Protein AF-A0A7X1Y377-F1 (afdb_monomer_lite)

Organism: NCBI:txid1608996

Secondary structure (DSSP, 8-state):
---HHHHHHHHHHHHHHHHHHTT--GGG----EE-TT--HHHHHHHHHTT--EEE-S-HHHHHHHHHHTTTS--EEE-

Foldseek 3Di:
DAALLNVVVVVLVVLVVVCVVVVHDSVVDDDEAEQEPHDLVSVVSNVVSPDQHYEYPDPVRVVVSCVVCVVPNHHYHD

pLDDT: mean 94.54, std 5.13, range [55.31, 97.31]

Radius of gyration: 13.65 Å; chains: 1; bounding box: 25×28×40 Å

Sequence (78 aa):
MSTIAGNIARVEARIRAAALAVQREVTSIHLLAVSKTKPAGALREAHAAGIRDFGENYLQEARAKQLELADLPLCWYF

Structure (mmCIF, N/CA/C/O backbone):
data_AF-A0A7X1Y377-F1
#
_entry.id   AF-A0A7X1Y377-F1
#
loop_
_atom_site.group_PDB
_atom_site.id
_atom_site.type_symbol
_atom_site.label_atom_id
_atom_site.label_alt_id
_atom_site.label_comp_id
_atom_site.label_asym_id
_atom_site.label_entity_id
_atom_site.label_seq_id
_atom_site.pdbx_PDB_ins_code
_atom_site.Cartn_x
_atom_site.Cartn_y
_atom_site.Cartn_z
_atom_site.occupancy
_atom_site.B_iso_or_equiv
_atom_site.auth_seq_id
_atom_site.auth_comp_id
_atom_site.auth_asym_id
_atom_site.auth_atom_id
_atom_site.pdbx_PDB_model_num
ATOM 1 N N . MET A 1 1 ? 8.832 -16.607 6.974 1.00 55.31 1 MET A N 1
ATOM 2 C CA . MET A 1 1 ? 8.863 -15.460 6.036 1.00 55.31 1 MET A CA 1
ATOM 3 C C . MET A 1 1 ? 7.571 -14.678 6.216 1.00 55.31 1 MET A C 1
ATOM 5 O O . MET A 1 1 ? 6.538 -15.327 6.307 1.00 55.31 1 MET A O 1
ATOM 9 N N . SER A 1 2 ? 7.600 -13.347 6.356 1.00 80.00 2 SER A N 1
ATOM 10 C CA . SER A 1 2 ? 6.353 -12.568 6.439 1.00 80.00 2 SER A CA 1
ATOM 11 C C . SER A 1 2 ? 5.911 -12.127 5.045 1.00 80.00 2 SER A C 1
ATOM 13 O O . SER A 1 2 ? 6.736 -11.730 4.226 1.00 80.00 2 SER A O 1
ATOM 15 N N . THR A 1 3 ? 4.615 -12.240 4.768 1.00 94.12 3 THR A N 1
ATOM 16 C CA . THR A 1 3 ? 4.005 -11.796 3.510 1.00 94.12 3 THR A CA 1
ATOM 17 C C . THR A 1 3 ? 3.597 -10.328 3.613 1.00 94.12 3 THR A C 1
ATOM 19 O O . THR A 1 3 ? 3.436 -9.802 4.720 1.00 94.12 3 THR A O 1
ATOM 22 N N . ILE A 1 4 ? 3.395 -9.658 2.475 1.00 95.06 4 ILE A N 1
ATOM 23 C CA . ILE A 1 4 ? 2.867 -8.285 2.448 1.00 95.06 4 ILE A CA 1
ATOM 24 C C . ILE A 1 4 ? 1.522 -8.224 3.184 1.00 95.06 4 ILE A C 1
ATOM 26 O O . ILE A 1 4 ? 1.366 -7.416 4.098 1.00 95.06 4 ILE A O 1
ATOM 30 N N . ALA A 1 5 ? 0.617 -9.162 2.895 1.00 95.38 5 ALA A N 1
ATOM 31 C CA . ALA A 1 5 ? -0.665 -9.287 3.587 1.00 95.38 5 ALA A CA 1
ATOM 32 C C . ALA A 1 5 ? -0.515 -9.470 5.110 1.00 95.38 5 ALA A C 1
ATOM 34 O O . ALA A 1 5 ? -1.176 -8.785 5.887 1.00 95.38 5 ALA A O 1
ATOM 35 N N . GLY A 1 6 ? 0.399 -10.337 5.563 1.00 96.25 6 GLY A N 1
ATOM 36 C CA . GLY A 1 6 ? 0.640 -10.547 6.995 1.00 96.25 6 GLY A CA 1
ATOM 37 C C . GLY A 1 6 ? 1.223 -9.313 7.690 1.00 96.25 6 GLY A C 1
ATOM 38 O O . GLY A 1 6 ? 0.901 -9.026 8.845 1.00 96.25 6 GLY A O 1
ATOM 39 N N . ASN A 1 7 ? 2.061 -8.547 6.987 1.00 96.19 7 ASN A N 1
ATOM 40 C CA . ASN A 1 7 ? 2.582 -7.282 7.497 1.00 96.19 7 ASN A CA 1
ATOM 41 C C . ASN A 1 7 ? 1.469 -6.234 7.630 1.00 96.19 7 ASN A C 1
ATOM 43 O O . ASN A 1 7 ? 1.415 -5.567 8.663 1.00 96.19 7 ASN A O 1
ATOM 47 N N . ILE A 1 8 ? 0.584 -6.125 6.634 1.00 96.06 8 ILE A N 1
ATOM 48 C CA . ILE A 1 8 ? -0.565 -5.208 6.639 1.00 96.06 8 ILE A CA 1
ATOM 49 C C . ILE A 1 8 ? -1.510 -5.545 7.791 1.00 96.06 8 ILE A C 1
ATOM 51 O O . ILE A 1 8 ? -1.738 -4.690 8.642 1.00 96.06 8 ILE A O 1
ATOM 55 N N . ALA A 1 9 ? -1.933 -6.807 7.916 1.00 95.75 9 ALA A N 1
ATOM 56 C CA . ALA A 1 9 ? -2.823 -7.247 8.992 1.00 95.75 9 ALA A CA 1
ATOM 57 C C . ALA A 1 9 ? -2.264 -6.920 10.389 1.00 95.75 9 ALA A C 1
ATOM 59 O O . ALA A 1 9 ? -2.985 -6.489 11.290 1.00 95.75 9 ALA A O 1
ATOM 60 N N . ARG A 1 10 ? -0.945 -7.064 10.580 1.00 96.75 10 ARG A N 1
ATOM 61 C CA . ARG A 1 10 ? -0.282 -6.702 11.840 1.00 96.75 10 ARG A CA 1
ATOM 62 C C . ARG A 1 10 ? -0.290 -5.193 12.096 1.00 96.75 10 ARG A C 1
ATOM 64 O O . ARG A 1 10 ? -0.413 -4.781 13.248 1.00 96.75 10 ARG A O 1
ATOM 71 N N . VAL A 1 11 ? -0.119 -4.366 11.065 1.00 96.44 11 VAL A N 1
ATOM 72 C CA . VAL A 1 11 ? -0.186 -2.901 11.198 1.00 96.44 11 VAL A CA 1
ATOM 73 C C . VAL A 1 11 ? -1.616 -2.457 11.499 1.00 96.44 11 VAL A C 1
ATOM 75 O O . VAL A 1 11 ? -1.816 -1.689 12.437 1.00 96.44 11 VAL A O 1
ATOM 78 N N . GLU A 1 12 ? -2.609 -2.996 10.799 1.00 95.69 12 GLU A N 1
ATOM 79 C CA . GLU A 1 12 ? -4.025 -2.714 11.055 1.00 95.69 12 GLU A CA 1
ATOM 80 C C . GLU A 1 12 ? -4.445 -3.111 12.474 1.00 95.69 12 GLU A C 1
ATOM 82 O O . GLU A 1 12 ? -5.110 -2.336 13.164 1.00 95.69 12 GLU A O 1
ATOM 87 N N . ALA A 1 13 ? -4.004 -4.277 12.959 1.00 96.12 13 ALA A N 1
ATOM 88 C CA . ALA A 1 13 ? -4.259 -4.708 14.333 1.00 96.12 13 ALA A CA 1
ATOM 89 C C . ALA A 1 13 ? -3.672 -3.727 15.362 1.00 96.12 13 ALA A C 1
ATOM 91 O O . ALA A 1 13 ? -4.321 -3.408 16.359 1.00 96.12 13 ALA A O 1
ATOM 92 N N . ARG A 1 14 ? -2.469 -3.198 15.102 1.00 97.19 14 ARG A N 1
ATOM 93 C CA . ARG A 1 14 ? -1.835 -2.182 15.957 1.00 97.19 14 ARG A CA 1
ATOM 94 C C . ARG A 1 14 ? -2.591 -0.857 15.932 1.00 97.19 14 ARG A C 1
ATOM 96 O O . ARG A 1 14 ? -2.786 -0.272 16.993 1.00 97.19 14 ARG A O 1
ATOM 103 N N . ILE A 1 15 ? -3.029 -0.402 14.758 1.00 96.50 15 ILE A N 1
ATOM 104 C CA . ILE A 1 15 ? -3.841 0.818 14.613 1.00 96.50 15 ILE A CA 1
ATOM 105 C C . ILE A 1 15 ? -5.146 0.672 15.394 1.00 96.50 15 ILE A C 1
ATOM 107 O O . ILE A 1 15 ? -5.485 1.544 16.191 1.00 96.50 15 ILE A O 1
ATOM 111 N N . ARG A 1 16 ? -5.841 -0.459 15.227 1.00 96.44 16 ARG A N 1
ATOM 112 C CA . ARG A 1 16 ? -7.083 -0.761 15.944 1.00 96.44 16 ARG A CA 1
ATOM 113 C C . AR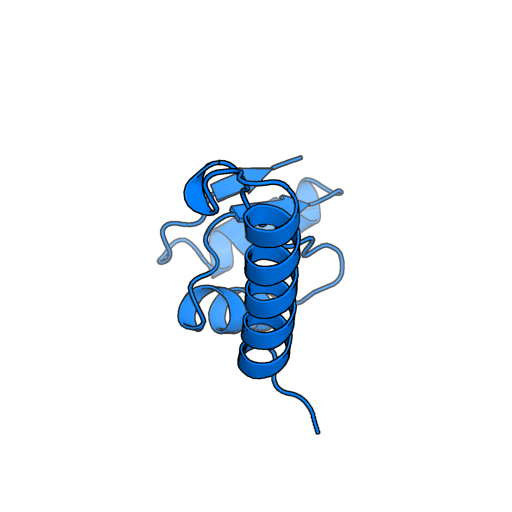G A 1 16 ? -6.879 -0.739 17.455 1.00 96.44 16 ARG A C 1
ATOM 115 O O . ARG A 1 16 ? -7.637 -0.074 18.153 1.00 96.44 16 ARG A O 1
ATOM 122 N N . ALA A 1 17 ? -5.858 -1.431 17.957 1.00 97.12 17 ALA A N 1
ATOM 123 C CA . ALA A 1 17 ? -5.559 -1.466 19.386 1.00 97.12 17 ALA A CA 1
ATOM 124 C C . ALA A 1 17 ? -5.259 -0.064 19.942 1.00 97.12 17 ALA A C 1
ATOM 126 O O . ALA A 1 17 ? -5.782 0.302 20.991 1.00 97.12 17 ALA A O 1
ATOM 127 N N . ALA A 1 18 ? -4.472 0.738 19.217 1.00 97.12 18 ALA A N 1
ATOM 128 C CA . ALA A 1 18 ? -4.147 2.103 19.617 1.00 97.12 18 ALA A CA 1
ATOM 129 C C . ALA A 1 18 ? -5.380 3.020 19.630 1.00 97.12 18 ALA A C 1
ATOM 131 O O . ALA A 1 18 ? -5.554 3.773 20.581 1.00 97.12 18 ALA A O 1
ATOM 132 N N . ALA A 1 19 ? -6.249 2.937 18.617 1.00 97.25 19 ALA A N 1
ATOM 133 C CA . ALA A 1 19 ? -7.481 3.723 18.550 1.00 97.25 19 ALA A CA 1
ATOM 134 C C . ALA A 1 19 ? -8.432 3.394 19.710 1.00 97.25 19 ALA A C 1
ATOM 136 O O . ALA A 1 19 ? -8.908 4.299 20.396 1.00 97.25 19 ALA A O 1
ATOM 137 N N . LEU A 1 20 ? -8.641 2.100 19.978 1.00 96.19 20 LEU A N 1
ATOM 138 C CA . LEU A 1 20 ? -9.500 1.633 21.068 1.00 96.19 20 LEU A CA 1
ATOM 139 C C . LEU A 1 20 ? -8.957 2.031 22.446 1.00 96.19 20 LEU A C 1
ATOM 141 O O . LEU A 1 20 ? -9.740 2.410 23.314 1.00 96.19 20 LEU A O 1
ATOM 145 N N . ALA A 1 21 ? -7.634 2.011 22.637 1.00 97.25 21 ALA A N 1
ATOM 146 C CA . ALA A 1 21 ? -6.999 2.408 23.895 1.00 97.25 21 ALA A CA 1
ATOM 147 C C . ALA A 1 21 ? -7.278 3.871 24.286 1.00 97.25 21 ALA A C 1
ATOM 149 O O . ALA A 1 21 ? -7.244 4.201 25.468 1.00 97.25 21 ALA A O 1
ATOM 150 N N . VAL A 1 22 ? -7.572 4.737 23.311 1.00 96.94 22 VAL A N 1
ATOM 151 C CA . VAL A 1 22 ? -7.912 6.155 23.528 1.00 96.94 22 VAL A CA 1
ATOM 152 C C . VAL A 1 22 ? -9.361 6.485 23.154 1.00 96.94 22 VAL A C 1
ATO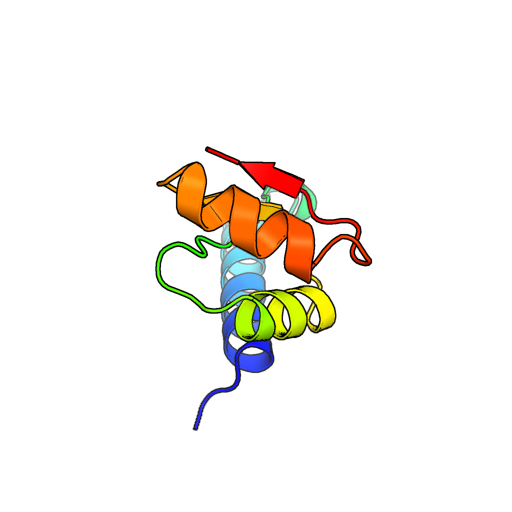M 154 O O . VAL A 1 22 ? -9.682 7.649 22.934 1.00 96.94 22 VAL A O 1
ATOM 157 N N . GLN A 1 23 ? -10.231 5.471 23.056 1.00 95.81 23 GLN A N 1
ATOM 158 C CA . GLN A 1 23 ? -11.659 5.617 22.733 1.00 95.81 23 GLN A CA 1
ATOM 159 C C . GLN A 1 23 ? -11.926 6.414 21.444 1.00 95.81 23 GLN A C 1
ATOM 161 O O . GLN A 1 23 ? -12.883 7.181 21.350 1.00 95.81 23 GLN A O 1
ATOM 166 N N . ARG A 1 24 ? -11.069 6.239 20.435 1.00 96.00 24 ARG A N 1
ATOM 167 C CA . ARG A 1 24 ? -11.246 6.823 19.103 1.00 96.00 24 ARG A CA 1
ATOM 168 C C . ARG A 1 24 ? -11.812 5.799 18.131 1.00 96.00 24 ARG A C 1
ATOM 170 O O . ARG A 1 24 ? -11.433 4.629 18.149 1.00 96.00 24 ARG A O 1
ATOM 177 N N . GLU A 1 25 ? -12.646 6.280 17.216 1.00 93.69 25 GLU A N 1
ATOM 178 C CA . GLU A 1 25 ? -13.129 5.489 16.087 1.00 93.69 25 GLU A CA 1
ATOM 179 C C . GLU A 1 25 ? -11.961 5.031 15.209 1.00 93.69 25 GLU A C 1
ATOM 181 O O . GLU A 1 25 ? -11.170 5.848 14.729 1.00 93.69 25 GLU A O 1
ATOM 186 N N . VAL A 1 26 ? -11.855 3.720 14.975 1.00 92.31 26 VAL A N 1
ATOM 187 C CA . VAL A 1 26 ? -10.766 3.120 14.182 1.00 92.31 26 VAL A CA 1
ATOM 188 C C . VAL A 1 26 ? -10.787 3.652 12.749 1.00 92.31 26 VAL A C 1
ATOM 190 O O . VAL A 1 26 ? -9.738 3.909 12.168 1.00 92.31 26 VAL A O 1
ATOM 193 N N . THR A 1 27 ? -11.985 3.880 12.207 1.00 91.56 27 THR A N 1
ATOM 194 C CA . THR A 1 27 ? -12.210 4.422 10.860 1.00 91.56 27 THR A CA 1
ATOM 195 C C . THR A 1 27 ? -11.757 5.873 10.703 1.00 91.56 27 THR A C 1
ATOM 197 O O . THR A 1 27 ? -11.610 6.336 9.579 1.00 91.56 27 THR A O 1
ATOM 200 N N . SER A 1 28 ? -11.481 6.592 11.800 1.00 93.38 28 SER A N 1
ATOM 201 C CA . SER A 1 28 ? -10.888 7.936 11.741 1.00 93.38 28 SER A CA 1
ATOM 202 C C . SER A 1 28 ? -9.390 7.931 11.408 1.00 93.38 28 SER A C 1
ATOM 204 O O . SER A 1 28 ? -8.796 8.997 11.242 1.00 93.38 28 SER A O 1
ATOM 206 N N . ILE A 1 29 ? -8.759 6.754 11.346 1.00 93.88 29 ILE A N 1
ATOM 207 C CA . ILE A 1 29 ? -7.333 6.590 11.064 1.00 93.88 29 ILE A CA 1
ATOM 208 C C . ILE A 1 29 ? -7.181 5.904 9.709 1.00 93.88 29 ILE A C 1
ATOM 210 O O . ILE A 1 29 ? -7.585 4.757 9.535 1.00 93.88 29 ILE A O 1
ATOM 214 N N . HIS A 1 30 ? -6.543 6.594 8.766 1.00 92.88 30 HIS A N 1
ATOM 215 C CA . HIS A 1 30 ? -6.209 6.036 7.460 1.00 92.88 30 HIS A CA 1
ATOM 216 C C . HIS A 1 30 ? -4.784 5.480 7.452 1.00 92.88 30 HIS A C 1
ATOM 218 O O . HIS A 1 30 ? -3.855 6.100 7.977 1.00 92.88 30 HIS A O 1
ATOM 224 N N . LEU A 1 31 ? -4.612 4.306 6.845 1.00 95.12 31 LEU A N 1
ATOM 225 C CA . LEU A 1 31 ? -3.314 3.674 6.645 1.00 95.12 31 LEU A CA 1
ATOM 226 C C . LEU A 1 31 ? -2.809 3.983 5.233 1.00 95.12 31 LEU A C 1
ATOM 228 O O . LEU A 1 31 ? -3.289 3.410 4.263 1.00 95.12 31 LEU A O 1
ATOM 232 N N . LEU A 1 32 ? -1.808 4.857 5.142 1.00 96.12 32 LEU A N 1
ATOM 233 C CA . LEU A 1 32 ? -1.109 5.164 3.895 1.00 96.12 32 LEU A CA 1
ATOM 234 C C . LEU A 1 32 ? 0.125 4.264 3.746 1.00 96.12 32 LEU A C 1
ATOM 236 O O . LEU A 1 32 ? 1.048 4.331 4.564 1.00 96.12 32 LEU A O 1
ATOM 240 N N . ALA A 1 33 ? 0.175 3.440 2.700 1.00 96.31 33 ALA A N 1
ATOM 241 C CA . ALA A 1 33 ? 1.334 2.596 2.428 1.00 96.31 33 ALA A CA 1
ATOM 242 C C . ALA A 1 33 ? 2.389 3.357 1.616 1.00 96.31 33 ALA A C 1
ATOM 244 O O . ALA A 1 33 ? 2.177 3.700 0.459 1.00 96.31 33 ALA A O 1
ATOM 245 N N . VAL A 1 34 ? 3.566 3.588 2.197 1.00 96.56 34 VAL A N 1
ATOM 246 C CA . VAL A 1 34 ? 4.682 4.220 1.477 1.00 96.56 34 VAL A CA 1
ATOM 247 C C . VAL A 1 34 ? 5.342 3.195 0.552 1.00 96.56 34 VAL A C 1
ATOM 249 O O . VAL A 1 34 ? 5.950 2.230 1.022 1.00 96.56 34 VAL A O 1
ATOM 252 N N . SER A 1 35 ? 5.236 3.407 -0.759 1.00 93.06 35 SER A N 1
ATOM 253 C CA . SER A 1 35 ? 5.627 2.440 -1.795 1.00 93.06 35 SER A CA 1
ATOM 254 C C . SER A 1 35 ? 6.868 2.823 -2.601 1.00 93.06 35 SER A C 1
ATOM 256 O O . SER A 1 35 ? 7.272 2.061 -3.486 1.00 93.06 35 SER A O 1
ATOM 258 N N . LYS A 1 36 ? 7.534 3.934 -2.259 1.00 91.81 36 LYS A N 1
ATOM 259 C CA . LYS A 1 36 ? 8.821 4.315 -2.864 1.00 91.81 36 LYS A CA 1
ATOM 260 C C . LYS A 1 36 ? 9.809 3.151 -2.831 1.00 91.81 36 LYS A C 1
ATOM 262 O O . LYS A 1 36 ? 9.921 2.458 -1.814 1.00 91.81 36 LYS A O 1
ATOM 267 N N . THR A 1 37 ? 10.550 2.940 -3.911 1.00 92.44 37 THR A N 1
ATOM 268 C CA . THR A 1 37 ? 11.506 1.835 -4.123 1.00 92.44 37 THR A CA 1
ATOM 269 C C . THR A 1 37 ? 10.897 0.428 -4.218 1.00 92.44 37 THR A C 1
ATOM 271 O O . THR A 1 37 ? 11.640 -0.551 -4.305 1.00 92.44 37 THR A O 1
ATOM 274 N N . LYS A 1 38 ? 9.566 0.276 -4.172 1.00 95.19 38 LYS A N 1
ATOM 275 C CA . LYS A 1 38 ? 8.892 -1.030 -4.293 1.00 95.19 38 LYS A CA 1
ATOM 276 C C . LYS A 1 38 ? 8.350 -1.243 -5.705 1.00 95.19 38 LYS A C 1
ATOM 278 O O . LYS A 1 38 ? 7.785 -0.307 -6.259 1.00 95.19 38 LYS A O 1
ATOM 283 N N . PRO A 1 39 ? 8.480 -2.449 -6.283 1.00 95.88 39 PRO A N 1
ATOM 284 C CA . PRO A 1 39 ? 7.957 -2.737 -7.618 1.00 95.88 39 PRO A CA 1
ATOM 285 C C . PRO A 1 39 ? 6.424 -2.745 -7.624 1.00 95.88 39 PRO A C 1
ATOM 287 O O . PRO A 1 39 ? 5.810 -3.060 -6.603 1.00 95.88 39 PRO A O 1
ATOM 290 N N . ALA A 1 40 ? 5.803 -2.494 -8.781 1.00 95.56 40 ALA A N 1
ATOM 291 C CA . ALA A 1 40 ? 4.344 -2.481 -8.940 1.00 95.56 40 ALA A CA 1
ATOM 292 C C . ALA A 1 40 ? 3.664 -3.778 -8.451 1.00 95.56 40 ALA A C 1
ATOM 294 O O . ALA A 1 40 ? 2.596 -3.726 -7.844 1.00 95.56 40 ALA A O 1
ATOM 295 N N . GLY A 1 41 ? 4.315 -4.938 -8.612 1.00 96.25 41 GLY A N 1
ATOM 296 C CA . GLY A 1 41 ? 3.819 -6.219 -8.091 1.00 96.25 41 GLY A CA 1
ATOM 297 C C . GLY A 1 41 ? 3.583 -6.220 -6.574 1.00 96.25 41 GLY A C 1
ATOM 298 O O . GLY A 1 41 ? 2.567 -6.730 -6.110 1.00 96.25 41 GLY A O 1
ATOM 299 N N . ALA A 1 42 ? 4.448 -5.557 -5.801 1.00 96.12 42 ALA A N 1
ATOM 300 C CA . ALA A 1 42 ? 4.273 -5.438 -4.353 1.00 96.12 42 ALA A CA 1
ATOM 301 C C . ALA A 1 42 ? 3.069 -4.552 -3.985 1.00 96.12 42 ALA A C 1
ATOM 303 O O . ALA A 1 42 ? 2.386 -4.818 -2.997 1.00 96.12 42 ALA A O 1
ATOM 304 N N . LEU A 1 43 ? 2.783 -3.516 -4.782 1.00 96.56 43 LEU A N 1
ATOM 305 C CA . LEU A 1 43 ? 1.594 -2.675 -4.601 1.00 96.56 43 LEU A CA 1
ATOM 306 C C . LEU A 1 43 ? 0.326 -3.456 -4.956 1.00 96.56 43 LEU A C 1
ATOM 308 O O . LEU A 1 43 ? -0.669 -3.343 -4.250 1.00 96.56 43 LEU A O 1
ATOM 312 N N . ARG A 1 44 ? 0.370 -4.301 -5.993 1.00 96.94 44 ARG A N 1
ATOM 313 C CA . ARG A 1 44 ? -0.736 -5.201 -6.350 1.00 96.94 44 ARG A CA 1
ATOM 314 C C . ARG A 1 44 ? -1.042 -6.192 -5.225 1.00 96.94 44 ARG A C 1
ATOM 316 O O . ARG A 1 44 ? -2.208 -6.377 -4.887 1.00 96.94 44 ARG A O 1
ATOM 323 N N . GLU A 1 45 ? -0.019 -6.780 -4.606 1.00 96.88 45 GLU A N 1
ATOM 324 C CA . GLU A 1 45 ? -0.185 -7.626 -3.414 1.00 96.88 45 GLU A CA 1
ATOM 325 C C . GLU A 1 45 ? -0.762 -6.846 -2.224 1.00 96.88 45 GLU A C 1
ATOM 327 O O . GLU A 1 45 ? -1.655 -7.338 -1.535 1.00 96.88 45 GLU A O 1
ATOM 332 N N . ALA A 1 46 ? -0.289 -5.619 -1.988 1.00 96.62 46 ALA A N 1
ATOM 333 C CA . ALA A 1 46 ? -0.823 -4.760 -0.934 1.00 96.62 46 ALA A CA 1
ATOM 334 C C . ALA A 1 46 ? -2.291 -4.379 -1.191 1.00 96.62 46 ALA A C 1
ATOM 336 O O . ALA A 1 46 ? -3.098 -4.385 -0.262 1.00 96.62 46 ALA A O 1
ATOM 337 N N . HIS A 1 47 ? -2.655 -4.123 -2.448 1.00 97.31 47 HIS A N 1
ATOM 338 C CA . HIS A 1 47 ? -4.032 -3.863 -2.852 1.00 97.31 47 HIS A CA 1
ATOM 339 C C . HIS A 1 47 ? -4.930 -5.085 -2.674 1.00 97.31 47 HIS A C 1
ATOM 341 O O . HIS A 1 47 ? -6.030 -4.965 -2.138 1.00 97.31 47 HIS A O 1
ATOM 347 N N . ALA A 1 48 ? -4.449 -6.279 -3.031 1.00 96.62 48 ALA A N 1
ATOM 348 C CA . ALA A 1 48 ? -5.159 -7.527 -2.751 1.00 96.62 48 ALA A CA 1
ATOM 349 C C . ALA A 1 48 ? -5.372 -7.757 -1.242 1.00 96.62 48 ALA A C 1
ATOM 351 O O . ALA A 1 48 ? -6.345 -8.394 -0.848 1.00 96.62 48 ALA A O 1
ATOM 352 N N . ALA A 1 49 ? -4.495 -7.206 -0.399 1.00 95.88 49 ALA A N 1
ATOM 353 C CA . ALA A 1 49 ? -4.630 -7.209 1.055 1.00 95.88 49 ALA A CA 1
ATOM 354 C C . ALA A 1 49 ? -5.497 -6.059 1.615 1.00 95.88 49 ALA A C 1
ATOM 356 O O . ALA A 1 49 ? -5.641 -5.966 2.830 1.00 95.88 49 ALA A O 1
ATOM 357 N N . GLY A 1 50 ? -6.084 -5.209 0.765 1.00 94.94 50 GLY A N 1
ATOM 358 C CA . GLY A 1 50 ? -7.048 -4.172 1.152 1.00 94.94 50 GLY A CA 1
ATOM 359 C C . GLY A 1 50 ? -6.525 -2.732 1.138 1.00 94.94 50 GLY A C 1
ATOM 360 O O . GLY A 1 50 ? -7.318 -1.808 1.310 1.00 94.94 50 GLY A O 1
ATOM 361 N N . ILE A 1 51 ? -5.230 -2.508 0.892 1.00 96.50 51 ILE A N 1
ATOM 362 C CA . ILE A 1 51 ? -4.656 -1.155 0.828 1.00 96.50 51 ILE A CA 1
ATOM 363 C C . ILE A 1 51 ? -5.043 -0.467 -0.481 1.00 96.50 51 ILE A C 1
ATOM 365 O O . ILE A 1 51 ? -4.836 -1.004 -1.565 1.00 96.50 51 ILE A O 1
ATOM 369 N N . ARG A 1 52 ? -5.548 0.762 -0.399 1.00 95.69 52 ARG A N 1
ATOM 370 C CA . ARG A 1 52 ? -5.862 1.582 -1.583 1.00 95.69 52 ARG A CA 1
ATOM 371 C C . ARG A 1 52 ? -5.001 2.830 -1.695 1.00 95.69 52 ARG A C 1
ATOM 373 O O . ARG A 1 52 ? -4.779 3.306 -2.803 1.00 95.69 52 ARG A O 1
ATOM 380 N N . ASP A 1 53 ? -4.501 3.314 -0.565 1.00 96.94 5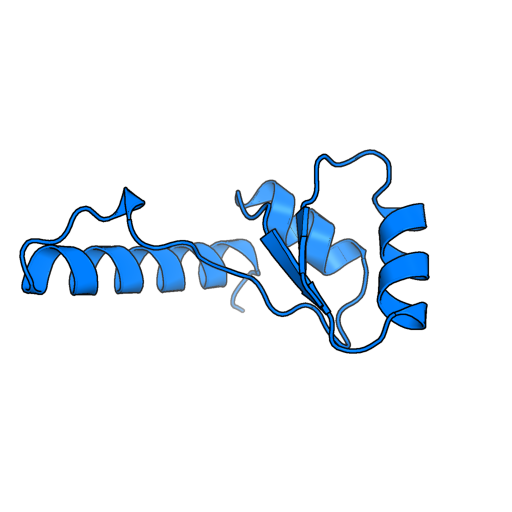3 ASP A N 1
ATOM 381 C CA . ASP A 1 53 ? -3.769 4.566 -0.452 1.00 96.94 53 ASP A CA 1
ATOM 382 C C . ASP A 1 53 ? -2.258 4.314 -0.467 1.00 96.94 53 ASP A C 1
ATOM 384 O O . ASP A 1 53 ? -1.708 3.667 0.434 1.00 96.94 53 ASP A O 1
ATOM 388 N N . PHE A 1 54 ? -1.580 4.855 -1.479 1.00 97.06 54 PHE A N 1
ATOM 389 C CA . PHE A 1 54 ? -0.144 4.696 -1.695 1.00 97.06 54 PHE A CA 1
ATOM 390 C C . PHE A 1 54 ? 0.586 6.039 -1.709 1.00 97.06 54 PHE A C 1
ATOM 392 O O . PHE A 1 54 ? 0.186 6.971 -2.402 1.00 97.06 54 PHE A O 1
ATOM 399 N N . GLY A 1 55 ? 1.672 6.130 -0.940 1.00 96.44 55 GLY A N 1
ATOM 400 C CA . GLY A 1 55 ? 2.539 7.304 -0.858 1.00 96.44 55 GLY A CA 1
ATOM 401 C C . GLY A 1 55 ? 3.827 7.129 -1.662 1.00 96.44 55 GLY A C 1
ATOM 402 O O . GLY A 1 55 ? 4.575 6.171 -1.432 1.00 96.44 55 GLY A O 1
ATOM 403 N N . GLU A 1 56 ? 4.121 8.074 -2.552 1.00 94.50 56 GLU A N 1
ATOM 404 C CA . GLU A 1 56 ? 5.306 8.086 -3.412 1.00 94.50 56 GLU A CA 1
ATOM 405 C C . GLU A 1 56 ? 6.081 9.398 -3.296 1.00 94.50 56 GLU A C 1
ATOM 407 O O . GLU A 1 56 ? 5.522 10.479 -3.405 1.00 94.50 56 GLU A O 1
ATOM 412 N N . ASN A 1 57 ? 7.406 9.312 -3.161 1.00 93.44 57 ASN A N 1
ATOM 413 C CA . ASN A 1 57 ? 8.254 10.508 -3.071 1.00 93.44 57 ASN A CA 1
ATOM 414 C C . ASN A 1 57 ? 8.710 11.025 -4.448 1.00 93.44 57 ASN A C 1
ATOM 416 O O . ASN A 1 57 ? 9.162 12.163 -4.559 1.00 93.44 57 ASN A O 1
ATOM 420 N N . TYR A 1 58 ? 8.661 10.185 -5.487 1.00 92.50 58 TYR A N 1
ATOM 421 C CA . TYR A 1 58 ? 9.217 10.489 -6.806 1.00 92.50 58 TYR A CA 1
ATOM 422 C C . TYR A 1 58 ? 8.154 10.320 -7.893 1.00 92.50 58 TYR A C 1
ATOM 424 O O . TYR A 1 58 ? 7.703 9.212 -8.178 1.00 92.50 58 TYR A O 1
ATOM 432 N N . LEU A 1 59 ? 7.792 11.420 -8.560 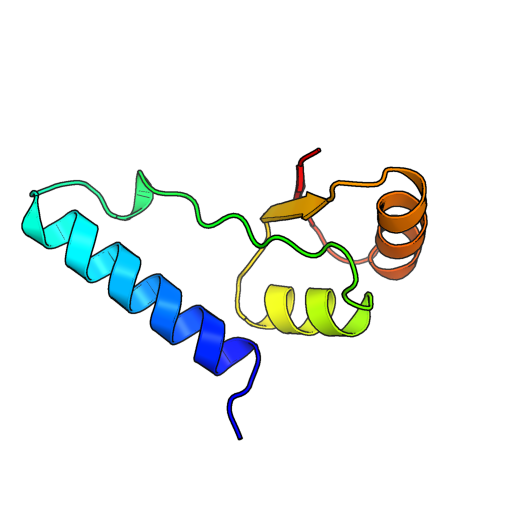1.00 90.62 59 LEU A N 1
ATOM 433 C CA . LEU A 1 59 ? 6.726 11.432 -9.570 1.00 90.62 59 LEU A CA 1
ATOM 434 C C . LEU A 1 59 ? 6.996 10.505 -10.763 1.00 90.62 59 LEU A C 1
ATOM 436 O O . LEU A 1 59 ? 6.070 9.897 -11.292 1.00 90.62 59 LEU A O 1
ATOM 440 N N . GLN A 1 60 ? 8.251 10.391 -11.200 1.00 91.31 60 GLN A N 1
ATOM 441 C CA . GLN A 1 60 ? 8.614 9.522 -12.325 1.00 91.31 60 GLN A CA 1
ATOM 442 C C . GLN A 1 60 ? 8.376 8.043 -11.995 1.00 91.31 60 GLN A C 1
ATOM 444 O O . GLN A 1 60 ? 7.800 7.318 -12.802 1.00 91.31 60 GLN A O 1
ATOM 449 N N . GLU A 1 61 ? 8.763 7.627 -10.788 1.00 90.81 61 GLU A N 1
ATOM 450 C CA . GLU A 1 61 ? 8.551 6.266 -10.294 1.00 90.81 61 GLU A CA 1
ATOM 451 C C . GLU A 1 61 ? 7.053 5.967 -10.151 1.00 90.81 61 GLU A C 1
ATOM 453 O O . GLU A 1 61 ? 6.573 4.935 -10.621 1.00 90.81 61 GLU A O 1
ATOM 458 N N . ALA A 1 62 ? 6.295 6.903 -9.577 1.00 91.62 62 ALA A N 1
ATOM 459 C CA . ALA A 1 62 ? 4.854 6.758 -9.427 1.00 91.62 62 ALA A CA 1
ATOM 460 C C . ALA A 1 62 ? 4.130 6.646 -10.773 1.00 91.62 62 ALA A C 1
ATOM 462 O O . ALA A 1 62 ? 3.267 5.789 -10.920 1.00 91.62 62 ALA A O 1
ATOM 463 N N . ARG A 1 63 ? 4.502 7.449 -11.780 1.00 94.25 63 ARG A N 1
ATOM 464 C CA . ARG A 1 63 ? 3.901 7.377 -13.124 1.00 94.25 63 ARG A CA 1
ATOM 465 C C . ARG A 1 63 ? 4.103 6.015 -13.779 1.00 94.25 63 ARG A C 1
ATOM 467 O O . ARG A 1 63 ? 3.165 5.494 -14.372 1.00 94.25 63 ARG A O 1
ATOM 474 N N . ALA A 1 64 ? 5.296 5.431 -13.660 1.00 94.38 64 ALA A N 1
ATOM 475 C CA . ALA A 1 64 ? 5.551 4.089 -14.180 1.00 94.38 64 ALA A CA 1
ATOM 476 C C . ALA A 1 64 ? 4.626 3.054 -13.513 1.00 94.38 64 ALA A C 1
ATOM 478 O O . ALA A 1 64 ? 3.932 2.308 -14.201 1.00 94.38 64 ALA A O 1
ATOM 479 N N . LYS A 1 65 ? 4.510 3.092 -12.180 1.00 94.62 65 LYS A N 1
ATOM 480 C CA . LYS A 1 65 ? 3.616 2.193 -11.431 1.00 94.62 65 LYS A CA 1
ATOM 481 C C . LYS A 1 65 ? 2.139 2.433 -11.732 1.00 94.62 65 LYS A C 1
ATOM 483 O O . LYS A 1 65 ? 1.381 1.477 -11.813 1.00 94.62 65 LYS A O 1
ATOM 488 N N . GLN A 1 66 ? 1.724 3.686 -11.904 1.00 94.75 66 GLN A N 1
ATOM 489 C CA . GLN A 1 66 ? 0.356 4.054 -12.272 1.00 94.75 66 GLN A CA 1
ATOM 490 C C . GLN A 1 66 ? -0.049 3.447 -13.612 1.00 94.75 66 GLN A C 1
ATOM 492 O O . GLN A 1 66 ? -1.177 2.990 -13.744 1.00 94.75 66 GLN A O 1
ATOM 497 N N . LEU A 1 67 ? 0.865 3.409 -14.585 1.00 96.12 67 LEU A N 1
ATOM 498 C CA . LEU A 1 67 ? 0.618 2.757 -15.871 1.00 96.12 67 LEU A CA 1
ATOM 499 C C . LEU A 1 67 ? 0.495 1.234 -15.715 1.00 96.12 67 LEU A C 1
ATOM 501 O O . LEU A 1 67 ? -0.427 0.641 -16.266 1.00 96.12 67 LEU A O 1
ATOM 505 N N . GLU A 1 68 ? 1.377 0.604 -14.935 1.00 96.88 68 GLU A N 1
ATOM 506 C CA . GLU A 1 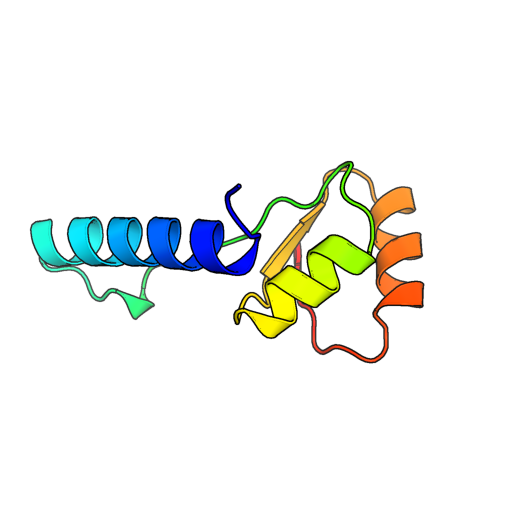68 ? 1.352 -0.849 -14.681 1.00 96.88 68 GLU A CA 1
ATOM 507 C C . GLU A 1 68 ? 0.159 -1.319 -13.827 1.00 96.88 68 GLU A C 1
ATOM 509 O O . GLU A 1 68 ? -0.204 -2.498 -13.852 1.00 96.88 68 GLU A O 1
ATOM 514 N N . LEU A 1 69 ? -0.424 -0.414 -13.039 1.00 96.69 69 LEU A N 1
ATOM 515 C CA . LEU A 1 69 ? -1.522 -0.676 -12.103 1.00 96.69 69 LEU A CA 1
ATOM 516 C C . LEU A 1 69 ? -2.795 0.087 -12.483 1.00 96.69 69 LEU A C 1
ATOM 518 O O . LEU A 1 69 ? -3.669 0.274 -11.639 1.00 96.69 69 LEU A O 1
ATOM 522 N N . ALA A 1 70 ? -2.908 0.535 -13.736 1.00 95.69 70 ALA A N 1
ATOM 523 C CA . ALA A 1 70 ? -4.050 1.309 -14.223 1.00 95.69 70 ALA A CA 1
ATOM 524 C C . ALA A 1 70 ? -5.382 0.538 -14.142 1.00 95.69 70 ALA A C 1
ATOM 526 O O . ALA A 1 70 ? -6.452 1.140 -14.189 1.00 95.69 70 ALA A O 1
ATOM 527 N N . ASP A 1 71 ? -5.323 -0.790 -14.012 1.00 96.81 71 ASP A N 1
ATOM 528 C CA . ASP A 1 71 ? -6.470 -1.670 -13.792 1.00 96.81 71 ASP A CA 1
ATOM 529 C C . ASP A 1 71 ? -7.007 -1.642 -12.350 1.00 96.81 71 ASP A C 1
ATOM 531 O O . ASP A 1 71 ? -8.098 -2.152 -12.090 1.00 96.81 71 ASP A O 1
ATOM 535 N N . LEU A 1 72 ? -6.263 -1.060 -11.405 1.00 96.50 72 LEU A N 1
ATOM 536 C CA . LEU A 1 72 ? -6.608 -1.036 -9.987 1.00 96.50 72 LEU A CA 1
ATOM 537 C C . LEU A 1 72 ? -7.061 0.366 -9.542 1.00 96.50 72 LEU A C 1
ATOM 539 O O . LEU A 1 72 ? -6.449 1.367 -9.919 1.00 96.50 72 LEU A O 1
ATOM 543 N N . PRO A 1 73 ? -8.089 0.469 -8.679 1.00 96.00 73 PRO A N 1
ATOM 544 C CA . PRO A 1 73 ? -8.585 1.747 -8.171 1.00 96.00 73 PRO A CA 1
ATOM 545 C C . PRO A 1 73 ? -7.692 2.284 -7.036 1.00 96.00 73 PRO A C 1
ATOM 547 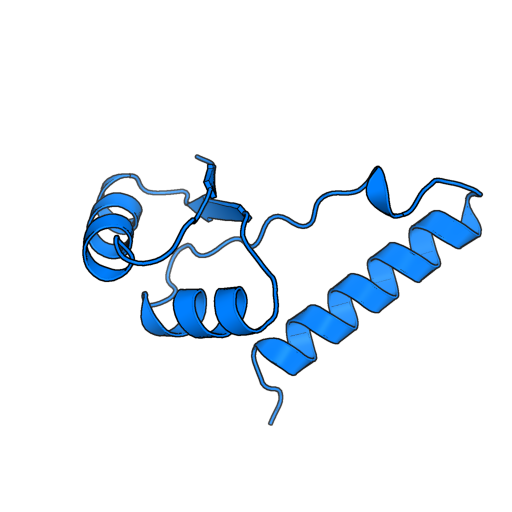O O . PRO A 1 73 ? -8.107 2.330 -5.877 1.00 96.00 73 PRO A O 1
ATOM 550 N N . LEU A 1 74 ? -6.447 2.646 -7.360 1.00 96.06 74 LEU A N 1
ATOM 551 C CA . LEU A 1 74 ? -5.450 3.116 -6.392 1.00 96.06 74 LEU A CA 1
ATOM 552 C C . LEU A 1 74 ? -5.486 4.639 -6.212 1.00 96.06 74 LEU A C 1
ATOM 554 O O . LEU A 1 74 ? -5.554 5.392 -7.185 1.00 96.06 74 LEU A O 1
ATOM 558 N N . CYS A 1 75 ? -5.349 5.083 -4.965 1.00 96.25 75 CYS A N 1
ATOM 559 C CA . CYS A 1 75 ? -5.180 6.482 -4.586 1.00 96.25 75 CYS A CA 1
ATOM 560 C C . CYS A 1 75 ? -3.692 6.784 -4.371 1.00 96.25 75 CYS A C 1
ATOM 562 O O . CYS A 1 75 ? -3.006 6.063 -3.646 1.00 96.25 75 CYS A O 1
ATOM 564 N N . TRP A 1 76 ? -3.194 7.863 -4.977 1.00 95.44 76 TRP A N 1
ATOM 565 C CA . TRP A 1 76 ? -1.776 8.229 -4.944 1.00 95.44 76 TRP A CA 1
ATOM 566 C C . TRP A 1 76 ? -1.564 9.541 -4.192 1.00 95.44 76 TRP A C 1
ATOM 568 O O . TRP A 1 76 ? -2.209 10.545 -4.493 1.00 95.44 76 TRP A O 1
ATOM 578 N N . TYR A 1 77 ? -0.625 9.528 -3.252 1.00 94.56 77 TYR A N 1
ATOM 579 C CA . TYR A 1 77 ? -0.226 10.656 -2.416 1.00 94.56 77 TYR A CA 1
ATOM 580 C C . TYR A 1 77 ? 1.251 10.977 -2.679 1.00 94.56 77 TYR A C 1
ATOM 582 O O . TYR A 1 77 ? 2.063 10.056 -2.792 1.00 94.56 77 TYR A O 1
ATOM 590 N N . PHE A 1 78 ? 1.587 12.266 -2.772 1.00 88.50 78 PHE A N 1
ATOM 591 C CA . PHE A 1 78 ? 2.937 12.782 -3.032 1.00 88.50 78 PHE A CA 1
ATOM 592 C C . PHE A 1 78 ? 3.363 13.770 -1.949 1.00 88.50 78 PHE A C 1
ATOM 594 O O . PHE A 1 78 ? 2.492 14.565 -1.528 1.00 88.50 78 PHE A O 1
#

InterPro domains:
  IPR011078 Pyridoxal phosphate homeostasis protein [PTHR10146] (3-78)
  IPR029066 PLP-binding barrel [G3DSA:3.20.20.10] (1-78)
  IPR029066 PLP-binding barrel [SSF51419] (1-78)